Protein AF-A0A1L9VE60-F1 (afdb_monomer_lite)

Structure (mmCIF, N/CA/C/O backbone):
data_AF-A0A1L9VE60-F1
#
_entry.id   AF-A0A1L9VE60-F1
#
loop_
_atom_site.group_PDB
_atom_site.id
_atom_site.type_symbol
_atom_site.label_atom_id
_atom_site.label_alt_id
_atom_site.label_comp_id
_atom_site.label_asym_id
_atom_site.label_entity_id
_atom_site.label_seq_id
_atom_site.pdbx_PDB_ins_code
_atom_site.Cartn_x
_atom_site.Cartn_y
_atom_site.Cartn_z
_atom_site.occupancy
_atom_site.B_iso_or_equiv
_atom_site.auth_seq_id
_atom_site.auth_comp_id
_atom_site.auth_asym_id
_atom_site.auth_atom_id
_atom_site.pdbx_PDB_model_num
ATOM 1 N N . MET A 1 1 ? 9.740 0.155 -12.606 1.00 88.94 1 MET A N 1
ATOM 2 C CA . MET A 1 1 ? 8.811 1.281 -12.853 1.00 88.94 1 MET A CA 1
ATOM 3 C C . MET A 1 1 ? 8.260 1.720 -11.506 1.00 88.94 1 MET A C 1
ATOM 5 O O . MET A 1 1 ? 7.796 0.837 -10.790 1.00 88.94 1 MET A O 1
ATOM 9 N N . PRO A 1 2 ? 8.363 3.007 -11.134 1.00 94.38 2 PRO A N 1
ATOM 10 C CA . PRO A 1 2 ? 7.854 3.485 -9.856 1.00 94.38 2 PRO A CA 1
ATOM 11 C C . PRO A 1 2 ? 6.339 3.732 -9.902 1.00 94.38 2 PRO A C 1
ATOM 13 O O . PRO A 1 2 ? 5.794 4.271 -10.873 1.00 94.38 2 PRO A O 1
ATOM 16 N N . TYR A 1 3 ? 5.667 3.349 -8.824 1.00 95.62 3 TYR A N 1
ATOM 17 C CA . TYR A 1 3 ? 4.246 3.567 -8.584 1.00 95.62 3 TYR A CA 1
ATOM 18 C C . TYR A 1 3 ? 4.059 4.156 -7.187 1.00 95.62 3 TYR A C 1
ATOM 20 O O . TYR A 1 3 ? 4.767 3.774 -6.262 1.00 95.62 3 TYR A O 1
ATOM 28 N N . LYS A 1 4 ? 3.109 5.073 -7.011 1.00 96.44 4 LYS A N 1
ATOM 29 C CA . LYS A 1 4 ? 2.705 5.561 -5.692 1.00 96.44 4 LYS A CA 1
ATOM 30 C C . LYS A 1 4 ? 1.544 4.705 -5.217 1.00 96.44 4 LYS A C 1
ATOM 32 O O . LYS A 1 4 ? 0.506 4.708 -5.875 1.00 96.44 4 LYS A O 1
ATOM 37 N N . LEU A 1 5 ? 1.715 4.027 -4.088 1.00 97.38 5 LEU A N 1
ATOM 38 C CA . LEU A 1 5 ? 0.620 3.430 -3.331 1.00 97.38 5 L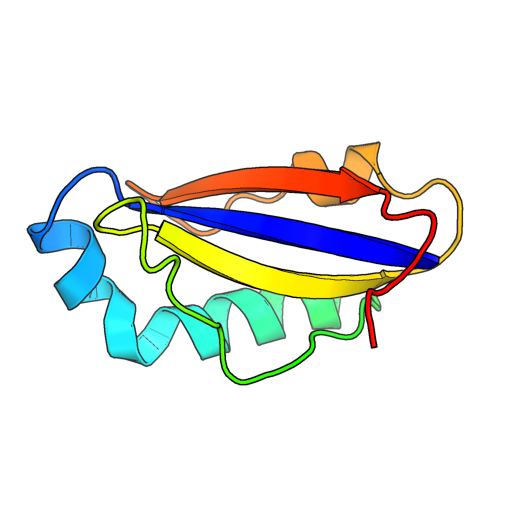EU A CA 1
ATOM 39 C C . LEU A 1 5 ? 0.162 4.445 -2.289 1.00 97.38 5 LEU A C 1
ATOM 41 O O . LEU A 1 5 ? 0.961 4.884 -1.465 1.00 97.38 5 LEU A O 1
ATOM 45 N N . THR A 1 6 ? -1.110 4.814 -2.336 1.00 97.25 6 THR A N 1
ATOM 46 C CA . THR A 1 6 ? -1.785 5.608 -1.309 1.00 97.25 6 THR A CA 1
ATOM 47 C C . THR A 1 6 ? -2.693 4.680 -0.521 1.00 97.25 6 THR A C 1
ATOM 49 O O . THR A 1 6 ? -3.450 3.918 -1.114 1.00 97.25 6 THR A O 1
ATOM 52 N N . ILE A 1 7 ? -2.610 4.751 0.800 1.00 97.06 7 ILE A N 1
ATOM 53 C CA . ILE A 1 7 ? -3.336 3.928 1.761 1.00 97.06 7 ILE A CA 1
ATOM 54 C C . ILE A 1 7 ? -4.175 4.883 2.595 1.00 97.06 7 ILE A C 1
ATOM 56 O O . ILE A 1 7 ? -3.639 5.786 3.236 1.00 97.06 7 ILE A O 1
ATOM 60 N N . ARG A 1 8 ? -5.489 4.712 2.569 1.00 97.19 8 ARG A N 1
ATOM 61 C CA . ARG A 1 8 ? -6.438 5.521 3.328 1.00 97.19 8 ARG A CA 1
ATOM 62 C C . ARG A 1 8 ? -7.208 4.616 4.268 1.00 97.19 8 ARG A C 1
ATOM 64 O O . ARG A 1 8 ? -7.780 3.624 3.828 1.00 97.19 8 ARG A O 1
ATOM 71 N N . TYR A 1 9 ? -7.270 5.000 5.531 1.00 97.19 9 TYR A N 1
ATOM 72 C CA . TYR A 1 9 ? -8.027 4.270 6.539 1.00 97.19 9 TYR A CA 1
ATOM 73 C C . TYR A 1 9 ? -9.444 4.832 6.619 1.00 97.19 9 TYR A C 1
ATOM 75 O O . TYR A 1 9 ? -9.658 6.032 6.423 1.00 97.19 9 TYR A O 1
ATOM 83 N N . ALA A 1 10 ? -10.423 3.971 6.890 1.00 96.00 10 ALA A N 1
ATOM 84 C CA . ALA A 1 10 ? -11.826 4.370 6.957 1.00 96.00 10 ALA A CA 1
ATOM 85 C C . ALA A 1 10 ? -12.086 5.431 8.038 1.00 96.00 10 ALA A C 1
ATOM 87 O O . ALA A 1 10 ? -12.925 6.311 7.855 1.00 96.00 10 ALA A O 1
ATOM 88 N N . ASN A 1 11 ? -11.374 5.336 9.163 1.00 94.44 11 ASN A N 1
ATOM 89 C CA . ASN A 1 11 ? -11.441 6.269 10.281 1.00 94.44 11 ASN A CA 1
ATOM 90 C C . ASN A 1 11 ? -10.197 6.131 11.182 1.00 94.44 11 ASN A C 1
ATOM 92 O O . ASN A 1 11 ? -9.310 5.313 10.936 1.00 94.44 11 ASN A O 1
ATOM 96 N N . GLU A 1 12 ? -10.168 6.932 12.245 1.00 94.44 12 GLU A N 1
ATOM 97 C CA . GLU A 1 12 ? -9.118 6.944 13.266 1.00 94.44 12 GLU A CA 1
ATOM 98 C C . GLU A 1 12 ? -8.907 5.583 13.950 1.00 94.44 12 GLU A C 1
ATOM 100 O O . GLU A 1 12 ? -7.769 5.194 14.203 1.00 94.44 12 GLU A O 1
ATOM 105 N N . VAL A 1 13 ? -9.985 4.832 14.209 1.00 94.81 13 VAL A N 1
ATOM 106 C CA . VAL A 1 13 ? -9.909 3.517 14.867 1.00 94.81 13 VAL A CA 1
ATOM 107 C C . VAL A 1 13 ? -9.104 2.549 14.012 1.00 94.81 13 VAL A C 1
ATOM 109 O O . VAL A 1 13 ? -8.174 1.925 14.513 1.00 94.81 13 VAL A O 1
ATOM 112 N N . PHE A 1 14 ? -9.404 2.472 12.713 1.00 95.38 14 PHE A N 1
ATOM 113 C CA . PHE A 1 14 ? -8.636 1.644 11.783 1.00 95.38 14 PHE A CA 1
ATOM 114 C C . PHE A 1 14 ? -7.190 2.121 11.646 1.00 95.38 14 PHE A C 1
ATOM 116 O O . PHE A 1 14 ? -6.286 1.293 11.596 1.00 95.38 14 PHE A O 1
ATOM 123 N N . PHE A 1 15 ? -6.954 3.436 11.626 1.00 94.00 15 PHE A N 1
ATOM 124 C CA . PHE A 1 15 ? -5.595 3.974 11.564 1.00 94.00 15 PHE A CA 1
ATOM 125 C C . PHE A 1 15 ? -4.742 3.491 12.738 1.00 94.00 15 PHE A C 1
ATOM 127 O O . PHE A 1 15 ? -3.667 2.951 12.512 1.00 94.00 15 PHE A O 1
ATOM 134 N N . TYR A 1 16 ? -5.223 3.638 13.976 1.00 92.06 16 TYR A N 1
ATOM 135 C CA . TYR A 1 16 ? -4.475 3.185 15.152 1.00 92.06 16 TYR A CA 1
ATOM 136 C C . TYR A 1 16 ? -4.418 1.666 15.280 1.00 92.06 16 TYR A C 1
ATOM 138 O O . TYR A 1 16 ? -3.401 1.150 15.730 1.00 92.06 16 TYR A O 1
ATOM 146 N N . HIS A 1 17 ? -5.466 0.954 14.857 1.00 92.69 17 HIS A N 1
ATOM 147 C CA . HIS A 1 17 ? -5.471 -0.507 14.845 1.00 92.69 17 HIS A CA 1
ATOM 148 C C . HIS A 1 17 ? -4.361 -1.074 13.954 1.00 92.69 17 HIS A C 1
ATOM 150 O O . HIS A 1 17 ? -3.695 -2.025 14.340 1.00 92.69 17 HIS A O 1
ATOM 156 N N . TYR A 1 18 ? -4.138 -0.460 12.791 1.00 93.38 18 TYR A N 1
ATOM 157 C CA . TYR A 1 18 ? -3.171 -0.933 11.804 1.00 93.38 18 TYR A CA 1
ATOM 158 C C . TYR A 1 18 ? -1.821 -0.208 11.840 1.00 93.38 18 TYR A C 1
ATOM 160 O O . TYR A 1 18 ? -0.926 -0.591 11.094 1.00 93.38 18 TYR A O 1
ATOM 168 N N . LEU A 1 19 ? -1.645 0.834 12.659 1.00 86.81 19 LEU A N 1
ATOM 169 C CA . LEU A 1 19 ? -0.477 1.724 12.601 1.00 86.81 19 LEU A CA 1
ATOM 170 C C . LEU A 1 19 ? 0.864 0.978 12.682 1.00 86.81 19 LEU A C 1
ATOM 172 O O . LEU A 1 19 ? 1.818 1.357 11.999 1.00 86.81 19 LEU A O 1
ATOM 176 N N . GLU A 1 20 ? 0.924 -0.062 13.511 1.00 86.31 20 GLU A N 1
ATOM 177 C CA . GLU A 1 20 ? 2.125 -0.874 13.727 1.00 86.31 20 GLU A CA 1
ATOM 178 C C . GLU A 1 20 ? 2.271 -1.972 12.659 1.00 86.31 20 GLU A C 1
ATOM 180 O O . GLU A 1 20 ? 3.366 -2.187 12.137 1.00 86.31 20 GLU A O 1
ATOM 185 N N . ASP A 1 21 ? 1.164 -2.601 12.260 1.00 93.75 21 ASP A N 1
ATOM 186 C CA . ASP A 1 21 ? 1.182 -3.805 11.422 1.00 93.75 21 ASP A CA 1
ATOM 187 C C . ASP A 1 21 ? 1.129 -3.522 9.919 1.00 93.75 21 ASP A C 1
ATOM 189 O O . ASP A 1 21 ? 1.596 -4.325 9.109 1.00 93.75 21 ASP A O 1
ATOM 193 N N . ILE A 1 22 ? 0.593 -2.373 9.505 1.00 94.81 22 ILE A N 1
ATOM 194 C CA . ILE A 1 22 ? 0.340 -2.087 8.088 1.00 94.81 22 ILE A CA 1
ATOM 195 C C . ILE A 1 22 ? 1.612 -2.040 7.249 1.00 94.81 22 ILE A C 1
ATOM 197 O O . ILE A 1 22 ? 1.583 -2.381 6.069 1.00 94.81 22 ILE A O 1
ATOM 201 N N . GLN A 1 23 ? 2.746 -1.655 7.838 1.00 94.94 23 GLN A N 1
ATOM 202 C CA . GLN A 1 23 ? 4.026 -1.696 7.132 1.00 94.94 23 GLN A CA 1
ATOM 203 C C . GLN A 1 23 ? 4.404 -3.134 6.769 1.00 94.94 23 GLN A C 1
ATOM 205 O O . GLN A 1 23 ? 4.823 -3.380 5.638 1.00 94.94 23 GLN A O 1
ATOM 210 N N . THR A 1 24 ? 4.204 -4.065 7.704 1.00 95.06 24 THR A N 1
ATOM 211 C CA . THR A 1 24 ? 4.432 -5.501 7.514 1.00 95.06 24 THR A CA 1
ATOM 212 C C . THR A 1 24 ? 3.450 -6.066 6.494 1.00 95.06 24 THR A C 1
ATOM 214 O O . THR A 1 24 ? 3.882 -6.687 5.529 1.00 95.06 24 THR A O 1
ATOM 217 N N . ILE A 1 25 ? 2.154 -5.752 6.615 1.00 94.81 25 ILE A N 1
ATOM 218 C CA . ILE A 1 25 ? 1.117 -6.199 5.666 1.00 94.81 25 ILE A CA 1
ATOM 219 C C . ILE A 1 25 ? 1.442 -5.739 4.239 1.00 94.81 25 ILE A C 1
ATOM 221 O O . ILE A 1 25 ? 1.392 -6.533 3.299 1.00 94.81 25 ILE A O 1
ATOM 225 N N . VAL A 1 26 ? 1.807 -4.464 4.061 1.00 95.75 26 VAL A N 1
ATOM 226 C CA . VAL A 1 26 ? 2.199 -3.918 2.753 1.00 95.75 26 VAL A CA 1
ATOM 227 C C . VAL A 1 26 ? 3.456 -4.615 2.237 1.00 95.75 26 VAL A C 1
ATOM 229 O O . VAL A 1 26 ? 3.494 -5.004 1.069 1.00 95.75 26 VAL A O 1
ATOM 232 N N . LEU A 1 27 ? 4.482 -4.776 3.075 1.00 95.12 27 LEU A N 1
ATOM 233 C CA . LEU A 1 27 ? 5.727 -5.421 2.672 1.00 95.12 27 LEU A CA 1
ATOM 234 C C . LEU A 1 27 ? 5.473 -6.860 2.213 1.00 95.12 27 LEU A C 1
ATOM 236 O O . LEU A 1 27 ? 5.836 -7.197 1.090 1.00 95.12 27 LEU A O 1
ATOM 240 N N . ASP A 1 28 ? 4.798 -7.666 3.027 1.00 95.19 28 ASP A N 1
ATOM 241 C CA . ASP A 1 28 ? 4.520 -9.073 2.736 1.00 95.19 28 ASP A CA 1
ATOM 242 C C . ASP A 1 28 ? 3.684 -9.227 1.463 1.00 95.19 28 ASP A C 1
ATOM 244 O O . ASP A 1 28 ? 4.010 -10.031 0.586 1.00 95.19 28 ASP A O 1
ATOM 248 N N . THR A 1 29 ? 2.649 -8.396 1.316 1.00 95.19 29 THR A N 1
ATOM 249 C CA . THR A 1 29 ? 1.746 -8.446 0.162 1.00 95.19 29 THR A CA 1
ATOM 250 C C . THR A 1 29 ? 2.478 -8.138 -1.141 1.00 95.19 29 THR A C 1
ATOM 252 O O . THR A 1 29 ? 2.357 -8.878 -2.118 1.00 95.19 29 THR A O 1
ATOM 255 N N . PHE A 1 30 ? 3.263 -7.059 -1.181 1.00 95.06 30 PHE A N 1
ATOM 256 C CA . PHE A 1 30 ? 3.924 -6.637 -2.415 1.00 95.06 30 PHE A CA 1
ATOM 257 C C . PHE A 1 30 ? 5.214 -7.425 -2.693 1.00 95.06 30 PHE A C 1
ATOM 259 O O . PHE A 1 30 ? 5.495 -7.721 -3.856 1.00 95.06 30 PHE A O 1
ATOM 266 N N . VAL A 1 31 ? 5.952 -7.871 -1.673 1.00 92.12 31 VAL A N 1
ATOM 267 C CA . VAL A 1 31 ? 7.110 -8.763 -1.868 1.00 92.12 31 VAL A CA 1
ATOM 268 C C . VAL A 1 31 ? 6.672 -10.113 -2.434 1.00 92.12 31 VAL A C 1
ATOM 270 O O . VAL A 1 31 ? 7.312 -10.604 -3.364 1.00 92.12 31 VAL A O 1
ATOM 273 N N . ALA A 1 32 ? 5.548 -10.678 -1.974 1.00 93.31 32 ALA A N 1
ATOM 274 C CA . ALA A 1 32 ? 4.979 -11.899 -2.557 1.00 93.31 32 ALA A CA 1
ATOM 275 C C . ALA A 1 32 ? 4.608 -11.741 -4.045 1.00 93.31 32 ALA A C 1
ATOM 277 O O . ALA A 1 32 ? 4.539 -12.721 -4.785 1.00 93.31 32 ALA A O 1
ATOM 278 N N . MET A 1 33 ? 4.409 -10.502 -4.497 1.00 92.62 33 MET A N 1
ATOM 279 C CA . MET A 1 33 ? 4.161 -10.160 -5.893 1.00 92.62 33 MET A CA 1
ATOM 280 C C . MET A 1 33 ? 5.436 -9.815 -6.671 1.00 92.62 33 MET A C 1
ATOM 282 O O . MET A 1 33 ? 5.299 -9.388 -7.813 1.00 92.62 33 MET A O 1
ATOM 286 N N . ASP A 1 34 ? 6.643 -9.971 -6.120 1.00 94.31 34 ASP A N 1
ATOM 287 C CA . ASP A 1 34 ? 7.904 -9.508 -6.731 1.00 94.31 34 ASP A CA 1
ATOM 288 C C . ASP A 1 34 ? 7.909 -7.983 -6.985 1.00 94.31 34 ASP A C 1
ATOM 290 O O . ASP A 1 34 ? 8.236 -7.479 -8.065 1.00 94.31 34 ASP A O 1
ATOM 294 N N . VAL A 1 35 ? 7.443 -7.223 -5.988 1.00 96.00 35 VAL A N 1
ATOM 295 C CA . VAL A 1 35 ? 7.380 -5.756 -5.998 1.00 96.00 35 VAL A CA 1
ATOM 296 C C . VAL A 1 35 ? 8.159 -5.220 -4.805 1.00 96.00 35 VAL A C 1
ATOM 298 O O . VAL A 1 35 ? 7.883 -5.562 -3.658 1.00 96.00 35 VAL A O 1
ATOM 301 N N . SER A 1 36 ? 9.125 -4.335 -5.054 1.00 95.44 36 SER A N 1
ATOM 302 C CA . SER A 1 36 ? 9.881 -3.706 -3.967 1.00 95.44 36 SER A CA 1
ATOM 303 C C . SER A 1 36 ? 9.111 -2.525 -3.380 1.00 95.44 36 SER A C 1
ATOM 305 O O . SER A 1 36 ? 8.593 -1.691 -4.124 1.00 95.44 36 SER A O 1
ATOM 307 N N . VAL A 1 37 ? 9.092 -2.412 -2.053 1.00 95.75 37 VAL A N 1
ATOM 308 C CA . VAL A 1 37 ? 8.405 -1.345 -1.309 1.00 95.75 37 VAL A CA 1
ATOM 309 C C . VAL A 1 37 ? 9.429 -0.415 -0.660 1.00 95.75 37 VAL A C 1
ATOM 311 O O . VAL A 1 37 ? 10.390 -0.875 -0.047 1.00 95.75 37 VAL A O 1
ATOM 314 N N . THR A 1 38 ? 9.233 0.900 -0.761 1.00 95.19 38 THR A N 1
ATOM 315 C CA . THR A 1 38 ? 10.059 1.885 -0.047 1.00 95.19 38 THR A CA 1
ATOM 316 C C . THR A 1 38 ? 9.499 2.161 1.352 1.00 95.19 38 THR A C 1
ATOM 318 O O . THR A 1 38 ? 8.439 2.763 1.499 1.00 95.19 38 THR A O 1
ATOM 321 N N . LEU A 1 39 ? 10.223 1.765 2.395 1.00 92.00 39 LEU A N 1
ATOM 322 C CA . LEU A 1 39 ? 9.848 2.003 3.793 1.00 92.00 39 LEU A CA 1
ATOM 323 C C . LEU A 1 39 ? 10.681 3.141 4.423 1.00 92.00 39 LEU A C 1
ATOM 325 O O . LEU A 1 39 ? 11.774 3.430 3.930 1.00 92.00 39 LEU A O 1
ATOM 329 N N . PRO A 1 40 ? 10.201 3.783 5.507 1.00 93.94 40 PRO A N 1
ATOM 330 C CA . PRO A 1 40 ? 8.882 3.611 6.130 1.00 93.94 40 PRO A C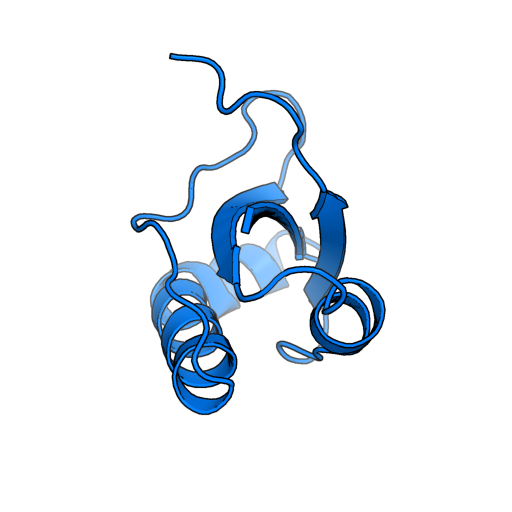A 1
ATOM 331 C C . PRO A 1 40 ? 7.750 4.223 5.291 1.00 93.94 40 PRO A C 1
ATOM 333 O O . PRO A 1 40 ? 7.986 5.061 4.416 1.00 93.94 40 PRO A O 1
ATOM 336 N N . LEU A 1 41 ? 6.505 3.826 5.582 1.00 94.38 41 LEU A N 1
ATOM 337 C CA . LEU A 1 41 ? 5.332 4.509 5.029 1.00 94.38 41 LEU A CA 1
ATOM 338 C C . LEU A 1 41 ? 5.326 5.972 5.488 1.00 94.38 41 LEU A C 1
ATOM 340 O O . LEU A 1 41 ? 5.582 6.269 6.657 1.00 94.38 41 LEU A O 1
ATOM 344 N N . LYS A 1 42 ? 5.017 6.892 4.575 1.00 94.94 42 LYS A N 1
ATOM 345 C CA . LYS A 1 42 ? 4.948 8.328 4.863 1.00 94.94 42 LYS A CA 1
ATOM 346 C C . LYS A 1 42 ? 3.500 8.737 5.088 1.00 94.94 42 LYS A C 1
ATOM 348 O O . LYS A 1 42 ? 2.655 8.422 4.260 1.00 94.94 42 LYS A O 1
ATOM 353 N N . SER A 1 43 ? 3.210 9.470 6.158 1.00 94.19 43 SER A N 1
ATOM 354 C CA . SER A 1 43 ? 1.888 10.080 6.352 1.00 94.19 43 SER A CA 1
ATOM 355 C C . SER A 1 43 ? 1.703 11.282 5.425 1.00 94.19 43 SER A C 1
ATOM 357 O O . SER A 1 43 ? 2.647 12.038 5.181 1.00 94.19 43 SER A O 1
ATOM 359 N N . ASP A 1 44 ? 0.493 11.467 4.900 1.00 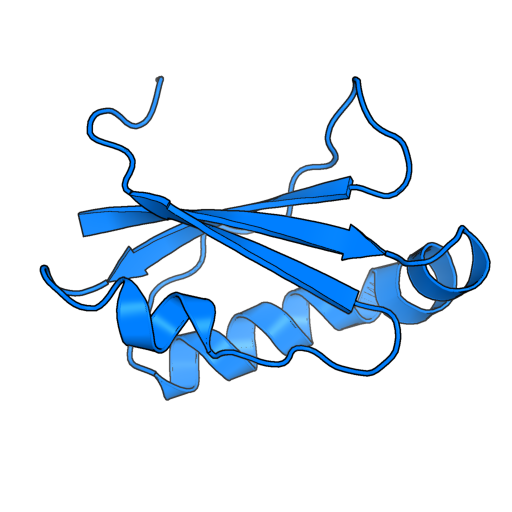92.31 44 ASP A N 1
ATOM 360 C CA . ASP A 1 44 ? 0.146 12.673 4.152 1.00 92.31 44 ASP A CA 1
ATOM 361 C C . ASP A 1 44 ? -0.126 13.827 5.137 1.00 92.31 44 ASP A C 1
ATOM 363 O O . ASP A 1 44 ? -1.035 13.728 5.959 1.00 92.31 44 ASP A O 1
ATOM 367 N N . PRO A 1 45 ? 0.635 14.937 5.094 1.00 90.12 45 PRO A N 1
ATOM 368 C CA . PRO A 1 45 ? 0.440 16.048 6.025 1.00 90.12 45 PRO A CA 1
ATOM 369 C C . PRO A 1 45 ? -0.833 16.862 5.744 1.00 90.12 45 PRO A C 1
ATOM 371 O O . PRO A 1 45 ? -1.185 17.732 6.538 1.00 90.12 45 PRO A O 1
ATOM 374 N N . ARG A 1 46 ? -1.499 16.642 4.603 1.00 92.69 46 ARG A N 1
ATOM 375 C CA . ARG A 1 46 ? -2.687 17.396 4.174 1.00 92.69 46 ARG A CA 1
ATOM 376 C C . ARG A 1 46 ? -3.982 16.626 4.390 1.00 92.69 46 ARG A C 1
ATOM 378 O O . ARG A 1 46 ? -5.042 17.246 4.404 1.00 92.69 46 ARG A O 1
ATOM 385 N N . VAL A 1 47 ? -3.908 15.301 4.517 1.00 92.88 47 VAL A N 1
ATOM 386 C CA . VAL A 1 47 ? -5.085 14.434 4.627 1.00 92.88 47 VAL A CA 1
ATOM 387 C C . VAL A 1 47 ? -4.925 13.508 5.834 1.00 92.88 47 VAL A C 1
ATOM 389 O O . VAL A 1 47 ? -3.989 12.709 5.857 1.00 92.88 47 VAL A O 1
ATOM 392 N N . PRO A 1 48 ? -5.816 13.587 6.841 1.00 93.12 48 PRO A N 1
ATOM 393 C CA . PRO A 1 48 ? -5.739 12.713 8.004 1.00 93.12 48 PRO A CA 1
ATOM 394 C C . PRO A 1 48 ? -5.969 11.257 7.596 1.00 93.12 48 PRO A C 1
ATOM 396 O O . PRO A 1 48 ? -6.719 10.975 6.661 1.00 93.12 48 PRO A O 1
ATOM 399 N N . PHE A 1 49 ? -5.333 10.336 8.323 1.00 95.12 49 PHE A N 1
ATOM 400 C CA . PHE A 1 49 ? -5.474 8.890 8.112 1.00 95.12 49 PHE A CA 1
ATOM 401 C C . PHE A 1 49 ? -5.168 8.465 6.669 1.00 95.12 49 PHE A C 1
ATOM 403 O O . PHE A 1 49 ? -5.823 7.595 6.092 1.00 95.12 49 PHE A O 1
ATOM 410 N N . VAL A 1 50 ? -4.166 9.105 6.071 1.00 95.94 50 VAL A N 1
ATOM 411 C CA . VAL A 1 50 ? -3.616 8.710 4.780 1.00 95.94 50 VAL A CA 1
ATOM 412 C C . VAL A 1 50 ? -2.116 8.533 4.918 1.00 95.94 50 VAL A C 1
ATOM 414 O O . VAL A 1 50 ? -1.409 9.390 5.447 1.00 95.94 50 VAL A O 1
ATOM 417 N N . GLN A 1 51 ? -1.633 7.408 4.414 1.00 96.12 51 GLN A N 1
ATOM 418 C CA . GLN A 1 51 ? -0.221 7.109 4.255 1.00 96.12 51 GLN A CA 1
ATOM 419 C C . GLN A 1 51 ? 0.076 6.772 2.800 1.00 96.12 51 GLN A C 1
ATOM 421 O O . GLN A 1 51 ? -0.816 6.481 2.005 1.00 96.12 51 GLN A O 1
ATOM 426 N N . TYR A 1 52 ? 1.342 6.829 2.419 1.00 96.62 52 TYR A N 1
ATOM 427 C CA . TYR A 1 52 ? 1.774 6.452 1.089 1.00 96.62 52 TYR A CA 1
ATOM 428 C C . TYR A 1 52 ? 3.194 5.896 1.082 1.00 96.62 52 TYR A C 1
ATOM 430 O O . TYR A 1 52 ? 4.010 6.160 1.968 1.00 96.62 52 TYR A O 1
ATOM 438 N N . THR A 1 53 ? 3.493 5.142 0.032 1.00 96.38 53 THR A N 1
ATOM 439 C CA . THR A 1 53 ? 4.824 4.613 -0.269 1.00 96.38 53 THR A CA 1
ATOM 440 C C . THR A 1 53 ? 5.044 4.552 -1.779 1.00 96.38 53 THR A C 1
ATOM 442 O O . THR A 1 53 ? 4.116 4.745 -2.572 1.00 96.38 53 THR A O 1
ATOM 445 N N . ILE A 1 54 ? 6.294 4.322 -2.175 1.00 96.75 54 ILE A N 1
ATOM 446 C CA . ILE A 1 54 ? 6.675 4.045 -3.550 1.00 96.75 54 ILE A CA 1
ATOM 447 C C . ILE A 1 54 ? 6.888 2.540 -3.711 1.00 96.75 54 ILE A C 1
ATOM 449 O O . ILE A 1 54 ? 7.647 1.918 -2.971 1.00 96.75 54 ILE A O 1
ATOM 453 N N . LEU A 1 55 ? 6.223 1.975 -4.711 1.00 96.38 55 LEU A N 1
ATOM 454 C CA . LEU A 1 55 ? 6.396 0.608 -5.171 1.00 96.38 55 LEU A CA 1
ATOM 455 C C . LEU A 1 55 ? 7.264 0.598 -6.430 1.00 96.38 55 LEU A C 1
ATOM 457 O O . LEU A 1 55 ? 7.096 1.443 -7.314 1.00 96.38 55 LEU A O 1
ATOM 461 N N . HIS A 1 56 ? 8.131 -0.398 -6.562 1.00 95.38 56 HIS A N 1
ATOM 462 C CA . HIS A 1 56 ? 8.912 -0.645 -7.768 1.00 95.38 56 HIS A CA 1
ATOM 463 C C . HIS A 1 56 ? 8.545 -2.009 -8.341 1.00 95.38 56 HIS A C 1
ATOM 465 O O . HIS A 1 56 ? 8.814 -3.040 -7.735 1.00 95.38 56 HIS A O 1
ATOM 471 N N . ALA A 1 57 ? 7.941 -2.000 -9.529 1.00 94.25 57 ALA A N 1
ATOM 472 C CA . ALA A 1 57 ? 7.496 -3.208 -10.221 1.00 94.25 57 ALA A CA 1
ATOM 473 C C . ALA A 1 57 ? 7.885 -3.188 -11.707 1.00 94.25 57 ALA A C 1
ATOM 475 O O . ALA A 1 57 ? 8.251 -2.139 -12.265 1.00 94.25 57 ALA A O 1
ATOM 476 N N . ALA A 1 58 ? 7.766 -4.337 -12.374 1.00 91.56 58 ALA A N 1
ATOM 477 C CA . ALA A 1 58 ? 7.869 -4.430 -13.828 1.00 91.56 58 ALA A CA 1
ATOM 478 C C . ALA A 1 58 ? 6.820 -3.541 -14.532 1.00 91.56 58 ALA A C 1
ATOM 480 O O . ALA A 1 58 ? 5.740 -3.258 -14.007 1.00 91.56 58 ALA A O 1
ATOM 481 N N . LYS A 1 59 ? 7.143 -3.070 -15.742 1.00 88.19 59 LYS A N 1
ATOM 482 C CA . LYS A 1 59 ? 6.244 -2.211 -16.527 1.00 88.19 59 LYS A CA 1
ATOM 483 C C . LYS A 1 59 ? 4.964 -2.978 -16.885 1.00 88.19 59 LYS A C 1
ATOM 485 O O . LYS A 1 59 ? 5.033 -4.118 -17.315 1.00 88.19 59 LYS A O 1
ATOM 490 N N . GLY A 1 60 ? 3.813 -2.314 -16.769 1.00 86.06 60 GLY A N 1
ATOM 491 C CA . GLY A 1 60 ? 2.511 -2.867 -17.171 1.00 86.06 60 GLY A CA 1
ATOM 492 C C . GLY A 1 60 ? 1.681 -3.471 -16.035 1.00 86.06 60 GLY A C 1
ATOM 493 O O . GLY A 1 60 ? 0.511 -3.756 -16.247 1.00 86.06 60 GLY A O 1
ATOM 494 N N . ARG A 1 61 ? 2.218 -3.563 -14.812 1.00 90.56 61 ARG A N 1
ATOM 495 C CA . ARG A 1 61 ? 1.538 -4.209 -13.671 1.00 90.56 61 ARG A CA 1
ATOM 496 C C . ARG A 1 61 ? 0.516 -3.345 -12.923 1.00 90.56 61 ARG A C 1
ATOM 498 O O . ARG A 1 61 ? -0.000 -3.760 -11.898 1.00 90.56 61 ARG A O 1
ATOM 505 N N . LEU A 1 62 ? 0.189 -2.148 -13.421 1.00 90.75 62 LEU A N 1
ATOM 506 C CA . LEU A 1 62 ? -0.693 -1.198 -12.720 1.00 90.75 62 LEU A CA 1
ATOM 507 C C . LEU A 1 62 ? -2.047 -1.813 -12.331 1.00 90.75 62 LEU A C 1
ATOM 509 O O . LEU A 1 62 ? -2.541 -1.533 -11.246 1.00 90.75 62 LEU A O 1
ATOM 513 N N . GLY A 1 63 ? -2.637 -2.632 -13.206 1.00 90.88 63 GLY A N 1
ATOM 514 C CA . GLY A 1 63 ? -3.905 -3.307 -12.921 1.00 90.88 63 GLY A CA 1
ATOM 515 C C . GLY A 1 63 ? -3.801 -4.274 -11.741 1.00 90.88 63 GLY A C 1
ATOM 516 O O . GLY A 1 63 ? -4.618 -4.209 -10.834 1.00 90.88 63 GLY A O 1
ATOM 517 N N . GLU A 1 64 ? -2.761 -5.108 -11.711 1.00 93.00 64 GLU A N 1
ATOM 518 C CA . GLU A 1 64 ? -2.514 -6.053 -10.614 1.00 93.00 64 GLU A CA 1
ATOM 519 C C . GLU A 1 64 ? -2.302 -5.327 -9.284 1.00 93.00 64 GLU A C 1
ATOM 521 O O . GLU A 1 64 ? -2.933 -5.674 -8.293 1.00 93.00 64 GLU A O 1
ATOM 526 N N . LEU A 1 65 ? -1.475 -4.273 -9.275 1.00 94.19 65 LEU A N 1
ATOM 527 C CA . LEU A 1 65 ? -1.192 -3.502 -8.059 1.00 94.19 65 LEU A CA 1
ATOM 528 C C . LEU A 1 65 ? -2.439 -2.796 -7.502 1.00 94.19 65 LEU A C 1
ATOM 530 O O . LEU A 1 65 ? -2.516 -2.554 -6.303 1.00 94.19 65 LEU A O 1
ATOM 534 N N . ARG A 1 66 ? -3.408 -2.447 -8.360 1.00 94.25 66 ARG A N 1
ATOM 535 C CA . ARG A 1 66 ? -4.678 -1.818 -7.958 1.00 94.25 66 ARG A CA 1
ATOM 536 C C . ARG A 1 66 ? -5.690 -2.792 -7.367 1.00 94.25 66 ARG A C 1
ATOM 538 O O . ARG A 1 66 ? -6.600 -2.343 -6.683 1.00 94.25 66 ARG A O 1
ATOM 545 N N . ASN A 1 67 ? -5.542 -4.084 -7.641 1.00 92.19 67 ASN A N 1
ATOM 546 C CA . ASN A 1 67 ? -6.465 -5.121 -7.182 1.00 92.19 67 ASN A CA 1
ATOM 547 C C . ASN A 1 67 ? -6.049 -5.733 -5.836 1.00 92.19 67 ASN A C 1
ATOM 549 O O . ASN A 1 67 ? -6.629 -6.730 -5.417 1.00 92.19 67 ASN A O 1
ATOM 553 N N . VAL A 1 68 ? -5.029 -5.171 -5.186 1.00 92.25 68 VAL A N 1
ATOM 554 C CA . VAL A 1 68 ? -4.558 -5.626 -3.880 1.00 92.25 68 VAL A CA 1
ATOM 555 C C . VAL A 1 68 ? -5.521 -5.162 -2.790 1.00 92.25 68 VAL A C 1
ATOM 557 O O . VAL A 1 68 ? -5.806 -3.972 -2.680 1.00 92.25 68 VAL A O 1
ATOM 560 N N . ASP A 1 69 ? -5.969 -6.109 -1.972 1.00 92.62 69 ASP A N 1
ATOM 561 C CA . ASP A 1 69 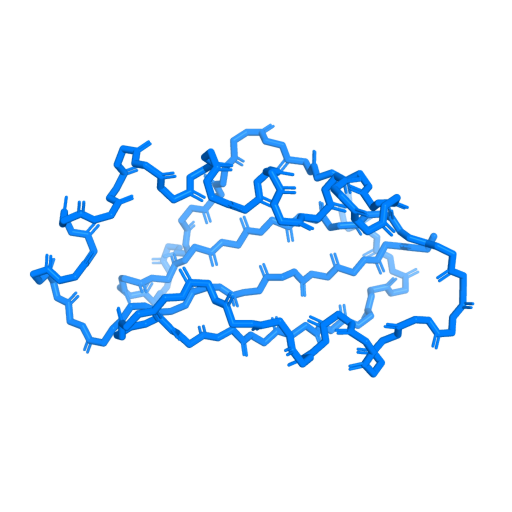? -6.681 -5.858 -0.723 1.00 92.62 69 ASP A CA 1
ATOM 562 C C . ASP A 1 69 ? -5.688 -5.966 0.441 1.00 92.62 69 ASP A C 1
ATOM 564 O O . ASP A 1 69 ? -4.974 -6.962 0.559 1.00 92.62 69 ASP A O 1
ATOM 568 N N . LEU A 1 70 ? -5.610 -4.921 1.266 1.00 93.19 70 LEU A N 1
ATOM 569 C CA . LEU A 1 70 ? -4.726 -4.868 2.435 1.00 93.19 70 LEU A CA 1
ATOM 570 C C . LEU A 1 70 ? -5.464 -5.152 3.749 1.00 93.19 70 LEU A C 1
ATOM 572 O O . LEU A 1 70 ? -4.833 -5.142 4.804 1.00 93.19 70 LEU A O 1
ATOM 576 N N . GLY A 1 71 ? -6.774 -5.398 3.698 1.00 92.62 71 GLY A N 1
ATOM 577 C CA . GLY A 1 71 ? -7.591 -5.705 4.863 1.00 92.62 71 GLY A CA 1
ATOM 578 C C . GLY A 1 71 ? -8.779 -4.764 5.042 1.00 92.62 71 GLY A C 1
ATOM 579 O O . GLY A 1 71 ? -8.930 -3.730 4.386 1.00 92.62 71 GLY A O 1
ATOM 580 N N . GLU A 1 72 ? -9.646 -5.136 5.981 1.00 93.06 72 GLU A N 1
ATOM 581 C CA . GLU A 1 72 ? -10.886 -4.417 6.258 1.00 93.06 72 GLU A CA 1
ATOM 582 C C . GLU A 1 72 ? -10.625 -2.960 6.661 1.00 93.06 72 GLU A C 1
ATOM 584 O O . GLU A 1 72 ? -9.757 -2.669 7.482 1.00 93.06 72 GLU A O 1
ATOM 589 N N . GLY A 1 73 ? -11.415 -2.036 6.105 1.00 94.56 73 GLY A N 1
ATOM 590 C CA . GLY A 1 73 ? -11.329 -0.614 6.438 1.00 94.56 73 GLY A CA 1
ATOM 591 C C . GLY A 1 73 ? -10.115 0.101 5.838 1.00 94.56 73 GLY A C 1
ATOM 592 O O . GLY A 1 73 ? -9.878 1.265 6.176 1.00 94.56 73 GLY A O 1
ATOM 593 N N . ILE A 1 74 ? -9.377 -0.556 4.938 1.00 96.31 74 ILE A N 1
ATOM 594 C CA . ILE A 1 74 ? -8.242 0.012 4.212 1.00 96.31 74 ILE A CA 1
ATOM 595 C C . ILE A 1 74 ? -8.618 0.197 2.742 1.00 96.31 74 ILE A C 1
ATOM 597 O O . ILE A 1 74 ? -9.059 -0.721 2.060 1.00 96.31 74 ILE A O 1
ATOM 601 N N . PHE A 1 75 ? -8.419 1.408 2.235 1.00 96.25 75 PHE A N 1
ATOM 602 C CA . PHE A 1 75 ? -8.654 1.753 0.840 1.00 96.25 75 PHE A CA 1
ATOM 603 C C . PHE A 1 75 ? -7.340 2.126 0.176 1.00 96.25 75 PHE A C 1
ATOM 605 O O . PHE A 1 75 ? -6.659 3.059 0.611 1.00 96.25 75 PHE A O 1
ATOM 612 N N . THR A 1 76 ? -7.015 1.450 -0.917 1.00 96.12 76 THR A N 1
ATOM 613 C CA . THR A 1 76 ? -5.779 1.681 -1.660 1.00 96.12 76 THR A CA 1
ATOM 614 C C . THR A 1 76 ? -6.030 2.352 -3.000 1.00 96.12 76 THR A C 1
ATOM 616 O O . THR A 1 76 ? -7.007 2.070 -3.689 1.00 96.12 76 THR A O 1
ATOM 619 N N . ASP A 1 77 ? -5.109 3.222 -3.397 1.00 96.19 77 ASP A N 1
ATOM 620 C CA . ASP A 1 77 ? -5.010 3.715 -4.768 1.00 96.19 77 ASP A CA 1
ATOM 621 C C . ASP A 1 77 ? -3.562 3.624 -5.241 1.00 96.19 77 ASP A C 1
ATOM 623 O O . ASP A 1 77 ? -2.638 4.045 -4.540 1.00 96.19 77 ASP A O 1
ATOM 627 N N . VAL A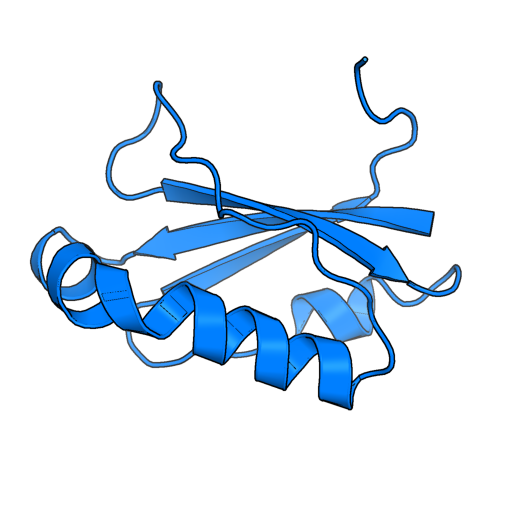 1 78 ? -3.367 3.078 -6.441 1.00 96.31 78 VAL A N 1
ATOM 628 C CA . VAL A 1 78 ? -2.047 2.948 -7.059 1.00 96.31 78 VAL A CA 1
ATOM 629 C C . VAL A 1 78 ? -2.002 3.761 -8.340 1.00 96.31 78 VAL A C 1
ATOM 631 O O . VAL A 1 78 ? -2.810 3.579 -9.259 1.00 96.31 78 VAL A O 1
ATOM 634 N N . GLN A 1 79 ? -1.010 4.641 -8.424 1.00 95.56 79 GLN A N 1
ATOM 635 C CA . GLN A 1 79 ? -0.780 5.502 -9.578 1.00 95.56 79 GLN A CA 1
ATOM 636 C C . GLN A 1 79 ? 0.638 5.315 -10.099 1.00 95.56 79 GLN A C 1
ATOM 638 O O . GLN A 1 79 ? 1.589 5.193 -9.330 1.00 95.56 79 GLN A O 1
ATOM 643 N N . ARG A 1 80 ? 0.804 5.302 -11.421 1.00 94.12 80 ARG A N 1
ATOM 644 C CA . ARG A 1 80 ? 2.138 5.344 -12.024 1.00 94.12 80 ARG A CA 1
ATOM 645 C C . ARG A 1 80 ? 2.746 6.725 -11.798 1.00 94.12 80 ARG A C 1
ATOM 647 O O . ARG A 1 80 ? 2.053 7.726 -11.958 1.00 94.12 80 ARG A O 1
ATOM 654 N N . ILE A 1 81 ? 4.037 6.768 -11.488 1.00 91.56 81 ILE A N 1
ATOM 655 C CA . ILE A 1 81 ? 4.783 8.021 -11.376 1.00 91.56 81 ILE A CA 1
ATOM 656 C C . ILE A 1 81 ? 5.811 8.057 -12.500 1.00 91.56 81 ILE A C 1
ATOM 658 O O . ILE A 1 81 ? 6.617 7.141 -12.633 1.00 91.56 81 ILE A O 1
ATOM 662 N N . ASP A 1 82 ? 5.787 9.096 -13.329 1.00 76.81 82 ASP A N 1
ATOM 663 C CA . ASP A 1 82 ? 6.777 9.246 -14.405 1.00 76.81 82 ASP A CA 1
ATOM 664 C C . ASP A 1 82 ? 8.064 9.946 -13.933 1.00 76.81 82 ASP A C 1
ATOM 666 O O . ASP A 1 82 ? 9.093 9.856 -14.599 1.00 76.81 82 ASP A O 1
ATOM 670 N N . LYS A 1 83 ? 8.036 10.584 -12.753 1.00 61.62 83 LYS A N 1
ATOM 671 C CA . LYS A 1 83 ? 9.211 11.095 -12.034 1.00 61.62 83 LYS A CA 1
ATOM 672 C C . LYS A 1 83 ? 9.033 10.874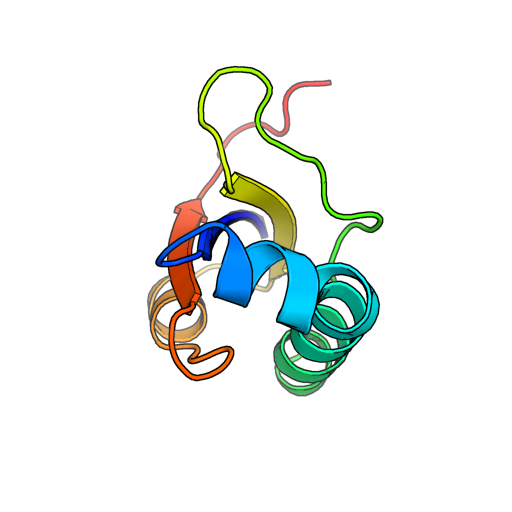 -10.535 1.00 61.62 83 LYS A C 1
ATOM 674 O O . LYS A 1 83 ? 8.084 11.396 -9.956 1.00 61.62 83 LYS A O 1
ATOM 679 N N . VAL A 1 84 ? 9.940 10.132 -9.905 1.00 57.66 84 VAL A N 1
ATOM 680 C CA . VAL A 1 84 ? 10.094 10.201 -8.446 1.00 57.66 84 VAL A CA 1
ATOM 681 C C . VAL A 1 84 ? 10.663 11.594 -8.184 1.00 57.66 84 VAL A C 1
ATOM 683 O O . VAL A 1 84 ? 11.722 11.912 -8.713 1.00 57.66 84 VAL A O 1
ATOM 686 N N . ALA A 1 85 ? 9.900 12.471 -7.532 1.00 49.66 85 ALA A N 1
ATOM 687 C CA . ALA A 1 85 ? 10.421 13.782 -7.166 1.00 49.66 85 ALA A CA 1
ATOM 688 C C . ALA A 1 85 ? 11.525 13.567 -6.122 1.00 49.66 85 ALA A C 1
ATOM 690 O O . ALA A 1 85 ? 11.255 12.945 -5.093 1.00 49.66 85 ALA A O 1
ATOM 691 N N . ASP A 1 86 ? 12.734 14.005 -6.478 1.00 41.38 86 ASP A N 1
ATOM 692 C CA . ASP A 1 86 ? 13.938 14.065 -5.639 1.00 41.38 86 ASP A CA 1
ATOM 693 C C . ASP A 1 86 ? 13.684 14.886 -4.363 1.00 41.38 86 ASP A C 1
ATOM 695 O O . ASP A 1 86 ? 13.051 15.967 -4.478 1.00 41.38 86 ASP A O 1
#

Organism: NCBI:txid1160497

pLDDT: mean 91.85, std 9.33, range [41.38, 97.38]

Foldseek 3Di:
DKKKKKKAFLDPVRCVVCVVPLQVLVCVQQVVVVKDWDDDWAADPVDPRMTMTMIHDDPPCLVVVLPDDSDPRMHIDMGDDPDDDD

Secondary structure (DSSP, 8-state):
-EEEEEEEESSHHHHHHHTTTHHHHHHHHHHTTT-EE-SSPEEPSSSTTEEEEEEE--TTTHHHHHT----TTEEEEEEE-SS---

Sequence (86 aa):
MPYKLTIRYANEVFFYHYLEDIQTIVLDTFVAMDVSVTLPLKSDPRVPFVQYTILHAAKGRLGELRNVDLGEGIFTDVQRIDKVAD

Radius of gyration: 12.31 Å; chains: 1; bounding box: 26×29×32 Å